Protein AF-A0A927T9J2-F1 (afdb_monomer_lite)

pLDDT: mean 88.16, std 16.34, range [37.53, 98.25]

Sequence (112 aa):
MQKRIEGLWDCAYCGTKEIKARFDTCPGCGKARGIDTEFYMPEDTEAATLTEAEKARTTNEPDWLCEYCDTYNRADVDICRKCGSRRKDSKDTYGTLHKLTGLFFGKKNKEQ

Secondary structure (DSSP, 8-state):
----BPPEE--TTT----EETT-SB-TTT-PBPPTTPPEE--S-TTTTBPPHHHHTT--SSPPEEPTTT--EE-TT-SB-TTT--BGGG---BHHHHTT-TTTSS-------

Radius of gyration: 15.08 Å; chains: 1; bounding box: 32×38×41 Å

Foldseek 3Di:
DDFDFWWWWADPPPGRGRHTPLDQADPVPRHGQALPIDTDGDPPRVVRGDDPVVVVSADPDFFFADPPPRGTHGPPDQADPPPRDGSVVGDDGSCVSVVVPDPPPPDPDPDD

Structure (mmCIF, N/CA/C/O backbone):
data_AF-A0A927T9J2-F1
#
_entry.id   AF-A0A927T9J2-F1
#
loop_
_atom_site.group_PDB
_atom_site.id
_atom_site.type_symbol
_atom_site.label_atom_id
_atom_site.label_alt_id
_atom_site.label_comp_id
_atom_site.label_asym_id
_atom_site.label_entity_id
_atom_site.label_seq_id
_atom_site.pdbx_PDB_ins_code
_atom_site.Cartn_x
_atom_site.Cartn_y
_atom_site.Cartn_z
_atom_site.occupancy
_atom_site.B_iso_or_equiv
_atom_site.auth_seq_id
_atom_site.auth_comp_id
_atom_site.auth_asym_id
_atom_site.auth_atom_id
_atom_site.pdbx_PDB_model_num
ATOM 1 N N . MET A 1 1 ? -7.253 22.178 11.178 1.00 64.69 1 MET A N 1
ATOM 2 C CA . MET A 1 1 ? -6.482 21.079 10.551 1.00 64.69 1 MET A CA 1
ATOM 3 C C . MET A 1 1 ? -7.457 19.987 10.153 1.00 64.69 1 MET A C 1
ATOM 5 O O . MET A 1 1 ? -8.331 19.674 10.949 1.00 64.69 1 MET A O 1
ATOM 9 N N . GLN A 1 2 ? -7.359 19.452 8.938 1.00 74.00 2 GLN A N 1
ATOM 10 C CA . GLN A 1 2 ? -8.240 18.370 8.490 1.00 74.00 2 GLN A CA 1
ATOM 11 C C . GLN A 1 2 ? -7.790 17.040 9.119 1.00 74.00 2 GLN A C 1
ATOM 13 O O . GLN A 1 2 ? -6.589 16.755 9.165 1.00 74.00 2 GLN A O 1
ATOM 18 N N . LYS A 1 3 ? -8.732 16.250 9.652 1.00 87.94 3 LYS A N 1
ATOM 19 C CA . LYS A 1 3 ? -8.450 14.902 10.171 1.00 87.94 3 LYS A CA 1
ATOM 20 C C . LYS A 1 3 ? -8.075 13.989 8.994 1.00 87.94 3 LYS A C 1
ATOM 22 O O . LYS A 1 3 ? -8.760 14.011 7.974 1.00 87.94 3 LYS A O 1
ATOM 27 N N . ARG A 1 4 ? -6.992 13.212 9.125 1.00 92.19 4 ARG A N 1
ATOM 28 C CA . ARG A 1 4 ? -6.620 12.154 8.168 1.00 92.19 4 ARG A CA 1
ATOM 29 C C . ARG A 1 4 ? -6.973 10.822 8.813 1.00 92.19 4 ARG A C 1
ATOM 31 O O . ARG A 1 4 ? -6.411 10.501 9.855 1.00 92.19 4 ARG A O 1
ATOM 38 N N . ILE A 1 5 ? -7.913 10.104 8.215 1.00 93.50 5 ILE A N 1
ATOM 39 C CA . ILE A 1 5 ? -8.376 8.799 8.691 1.00 93.50 5 ILE A CA 1
ATOM 40 C C . ILE A 1 5 ? -7.616 7.723 7.923 1.00 93.50 5 ILE A C 1
ATOM 42 O O . ILE A 1 5 ? -7.406 7.855 6.716 1.00 93.50 5 ILE A O 1
ATOM 46 N N . GLU A 1 6 ? -7.174 6.685 8.621 1.00 93.69 6 GLU A N 1
ATOM 47 C CA . GLU A 1 6 ? -6.501 5.553 7.997 1.00 93.69 6 GLU A CA 1
ATOM 48 C C . GLU A 1 6 ? -7.497 4.475 7.564 1.00 93.69 6 GLU A C 1
ATOM 50 O O . GLU A 1 6 ? -8.350 4.062 8.344 1.00 93.69 6 GLU A O 1
ATOM 55 N N . GLY A 1 7 ? -7.366 4.009 6.320 1.00 94.62 7 GLY A N 1
ATOM 56 C CA . GLY A 1 7 ? -8.105 2.849 5.827 1.00 94.62 7 GLY A CA 1
ATOM 57 C C . GLY A 1 7 ? -7.546 1.525 6.350 1.00 94.62 7 GLY A C 1
ATOM 58 O O . GLY A 1 7 ? -6.427 1.443 6.864 1.00 94.62 7 GLY A O 1
ATOM 59 N N . LEU A 1 8 ? -8.318 0.466 6.165 1.00 96.94 8 LEU A N 1
ATOM 60 C CA . LEU A 1 8 ? -7.988 -0.896 6.559 1.00 96.94 8 LEU A CA 1
ATOM 61 C C . LEU A 1 8 ? -7.930 -1.813 5.339 1.00 96.94 8 LEU A C 1
ATOM 63 O O . LEU A 1 8 ? -8.504 -1.498 4.300 1.00 96.94 8 LEU A O 1
ATOM 67 N N . TRP A 1 9 ? -7.240 -2.941 5.468 1.00 97.00 9 TRP A N 1
ATOM 68 C CA . TRP A 1 9 ? -7.240 -4.022 4.487 1.00 97.00 9 TRP A CA 1
ATOM 69 C C . TRP A 1 9 ? -7.161 -5.390 5.164 1.00 97.00 9 TRP A C 1
ATOM 71 O O . TRP A 1 9 ? -6.679 -5.516 6.292 1.00 97.00 9 TRP A O 1
ATOM 81 N N . ASP A 1 10 ? -7.580 -6.425 4.438 1.00 97.19 10 ASP A N 1
ATOM 82 C CA . ASP A 1 10 ? -7.563 -7.807 4.912 1.00 97.19 10 ASP A CA 1
ATOM 83 C C . ASP A 1 10 ? -6.525 -8.639 4.151 1.00 97.19 10 ASP A C 1
ATOM 85 O O . ASP A 1 10 ? -6.375 -8.559 2.928 1.00 97.19 10 ASP A O 1
ATOM 89 N N . CYS A 1 11 ? -5.790 -9.481 4.876 1.00 96.38 11 CYS A N 1
ATOM 90 C CA . CYS A 1 11 ? -4.801 -10.364 4.283 1.00 96.38 11 CYS A CA 1
ATOM 91 C C . CYS A 1 11 ? -5.470 -11.563 3.606 1.00 96.38 11 CYS A C 1
ATOM 93 O O . CYS A 1 11 ? -5.912 -12.496 4.274 1.00 96.38 11 CYS A O 1
ATOM 95 N N . ALA A 1 12 ? -5.424 -11.599 2.275 1.00 94.56 12 ALA A N 1
ATOM 96 C CA . ALA A 1 12 ? -5.931 -12.720 1.482 1.00 94.56 12 ALA A CA 1
ATOM 97 C C . ALA A 1 12 ? -5.207 -14.059 1.744 1.00 94.56 12 ALA A C 1
ATOM 99 O O . ALA A 1 12 ? -5.747 -15.117 1.438 1.00 94.56 12 ALA A O 1
ATOM 100 N N . TYR A 1 13 ? -3.991 -14.032 2.307 1.00 95.12 13 TYR A N 1
ATOM 101 C CA . TYR A 1 13 ? -3.189 -15.240 2.534 1.00 95.12 13 TYR A CA 1
ATOM 102 C C . TYR A 1 13 ? -3.529 -15.962 3.838 1.00 95.12 13 TYR A C 1
ATOM 104 O O . TYR A 1 13 ? -3.642 -17.183 3.846 1.00 95.12 13 TYR A O 1
ATOM 112 N N . CYS A 1 14 ? -3.635 -15.229 4.950 1.00 96.81 14 CYS A N 1
ATOM 113 C CA . CYS A 1 14 ? -3.852 -15.821 6.275 1.00 96.81 14 CYS A CA 1
ATOM 114 C C . CYS A 1 14 ? -5.159 -15.383 6.944 1.00 96.81 14 CYS A C 1
ATOM 116 O O . CYS A 1 14 ? -5.434 -15.805 8.062 1.00 96.81 14 CYS A O 1
ATOM 118 N N . GLY A 1 15 ? -5.949 -14.521 6.299 1.00 96.56 15 GLY A N 1
ATOM 119 C CA . GLY A 1 15 ? -7.233 -14.052 6.817 1.00 96.56 15 GLY A CA 1
ATOM 120 C C . GLY A 1 15 ? -7.141 -13.039 7.960 1.00 96.56 15 GLY A C 1
ATOM 121 O O . GLY A 1 15 ? -8.169 -12.720 8.549 1.00 96.56 15 GLY A O 1
ATOM 122 N N . THR A 1 16 ? -5.950 -12.525 8.299 1.00 98.12 16 THR A N 1
ATOM 123 C CA . THR A 1 16 ? -5.828 -11.420 9.266 1.00 98.12 16 THR A CA 1
ATOM 124 C C . THR A 1 16 ? -6.565 -10.201 8.726 1.00 98.12 16 THR A C 1
ATOM 126 O O . THR A 1 16 ? -6.249 -9.740 7.630 1.00 98.12 16 THR A O 1
ATOM 129 N N . LYS A 1 17 ? -7.525 -9.695 9.498 1.00 97.19 17 LYS A N 1
ATOM 130 C CA . LYS A 1 17 ? -8.385 -8.574 9.118 1.00 97.19 17 LYS A CA 1
ATOM 131 C C . LYS A 1 17 ? -7.937 -7.262 9.743 1.00 97.19 17 LYS A C 1
ATOM 133 O O . LYS A 1 17 ? -7.101 -7.267 10.648 1.00 97.19 17 LYS A O 1
ATOM 138 N N . GLU A 1 18 ? -8.520 -6.171 9.261 1.00 96.75 18 GLU A N 1
ATOM 139 C CA . GLU A 1 18 ? -8.400 -4.827 9.840 1.00 96.75 18 GLU A CA 1
ATOM 140 C C . GLU A 1 18 ? -6.942 -4.360 9.968 1.00 96.75 18 GLU A C 1
ATOM 142 O O . GLU A 1 18 ? -6.531 -3.690 10.921 1.00 96.75 18 GLU A O 1
ATOM 147 N N . ILE A 1 19 ? -6.116 -4.725 8.986 1.00 97.56 19 ILE A N 1
ATOM 148 C CA . ILE A 1 19 ? -4.720 -4.311 8.944 1.00 97.56 19 ILE A CA 1
ATOM 149 C C . ILE A 1 19 ? -4.681 -2.851 8.506 1.00 97.56 19 ILE A C 1
ATOM 151 O O . ILE A 1 19 ? -5.236 -2.467 7.480 1.00 97.56 19 ILE A O 1
ATOM 155 N N . LYS A 1 20 ? -3.983 -2.024 9.279 1.00 96.38 20 LYS A N 1
ATOM 156 C CA . LYS A 1 20 ? -3.818 -0.596 8.991 1.00 96.38 20 LYS A CA 1
ATOM 157 C C . LYS A 1 20 ? -3.119 -0.372 7.644 1.00 96.38 20 LYS A C 1
ATOM 159 O O . LYS A 1 20 ? -2.073 -0.975 7.388 1.00 96.38 20 LYS A O 1
ATOM 164 N N . ALA A 1 21 ? -3.661 0.510 6.802 1.00 94.81 21 ALA A N 1
ATOM 165 C CA . ALA A 1 21 ? -3.191 0.729 5.430 1.00 94.81 21 ALA A CA 1
ATOM 166 C C . ALA A 1 21 ? -1.711 1.133 5.307 1.00 94.81 21 ALA A C 1
ATOM 168 O O . ALA A 1 21 ? -1.072 0.806 4.302 1.00 94.81 21 ALA A O 1
ATOM 169 N N . ARG A 1 22 ? -1.130 1.790 6.322 1.00 93.69 22 ARG A N 1
ATOM 170 C CA . ARG A 1 22 ? 0.307 2.120 6.363 1.00 93.69 22 ARG A CA 1
ATOM 171 C C . ARG A 1 22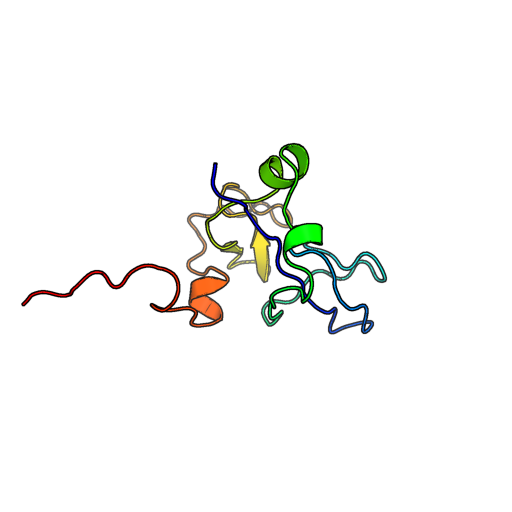 ? 1.222 0.895 6.384 1.00 93.69 22 ARG A C 1
ATOM 173 O O . ARG A 1 22 ? 2.412 1.032 6.106 1.00 93.69 22 ARG A O 1
ATOM 180 N N . PHE A 1 23 ? 0.705 -0.279 6.745 1.00 93.81 23 PHE A N 1
ATOM 181 C CA . PHE A 1 23 ? 1.451 -1.528 6.693 1.00 93.81 23 PHE A CA 1
ATOM 182 C C . PHE A 1 23 ? 1.309 -2.159 5.306 1.00 93.81 23 PHE A C 1
ATOM 184 O O . PHE A 1 23 ? 0.218 -2.500 4.856 1.00 93.81 23 PHE A O 1
ATOM 191 N N . ASP A 1 24 ? 2.442 -2.315 4.624 1.00 91.25 24 ASP A N 1
ATOM 192 C CA . ASP A 1 24 ? 2.558 -2.977 3.320 1.00 91.25 24 ASP A CA 1
ATOM 193 C C . ASP A 1 24 ? 2.660 -4.504 3.433 1.00 91.25 24 ASP A C 1
ATOM 195 O O . ASP A 1 24 ? 2.643 -5.210 2.427 1.00 91.25 24 ASP A O 1
ATOM 199 N N . THR A 1 25 ? 2.776 -5.009 4.657 1.00 94.25 25 THR A N 1
ATOM 200 C CA . THR A 1 25 ? 2.951 -6.412 5.005 1.00 94.25 25 THR A CA 1
ATOM 201 C C . THR A 1 25 ? 1.978 -6.785 6.112 1.00 94.25 25 THR A C 1
ATOM 203 O O . THR A 1 25 ? 1.680 -5.996 7.009 1.00 94.25 25 THR A O 1
ATOM 206 N N . CYS A 1 26 ? 1.450 -8.002 6.039 1.00 96.75 26 CYS A N 1
ATOM 207 C CA . CYS A 1 26 ? 0.569 -8.535 7.058 1.00 96.75 26 CYS A CA 1
ATOM 208 C C . CYS A 1 26 ? 1.366 -8.770 8.352 1.00 96.75 26 CYS A C 1
ATOM 210 O O . CYS A 1 26 ? 2.313 -9.559 8.327 1.00 96.75 26 CYS A O 1
ATOM 212 N N . PRO A 1 27 ? 0.974 -8.179 9.495 1.00 97.31 27 PRO A N 1
ATOM 213 C CA . PRO A 1 27 ? 1.660 -8.413 10.766 1.00 97.31 27 PRO A CA 1
ATOM 214 C C . PRO A 1 27 ? 1.491 -9.851 11.282 1.00 97.31 27 PRO A C 1
ATOM 216 O O . PRO A 1 27 ? 2.279 -10.292 12.110 1.00 97.31 27 PRO A O 1
ATOM 219 N N . GLY A 1 28 ? 0.486 -10.589 10.794 1.00 97.31 28 GLY A N 1
ATOM 220 C CA . GLY A 1 28 ? 0.2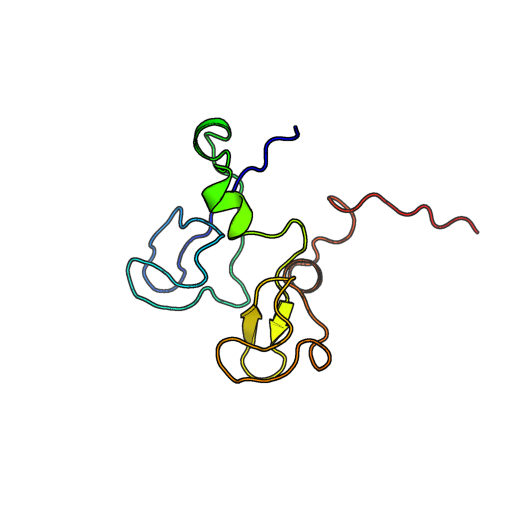37 -11.980 11.176 1.00 97.31 28 GLY A CA 1
ATOM 221 C C . GLY A 1 28 ? 1.127 -12.995 10.454 1.00 97.31 28 GLY A C 1
ATOM 222 O O . GLY A 1 28 ? 1.638 -13.912 11.086 1.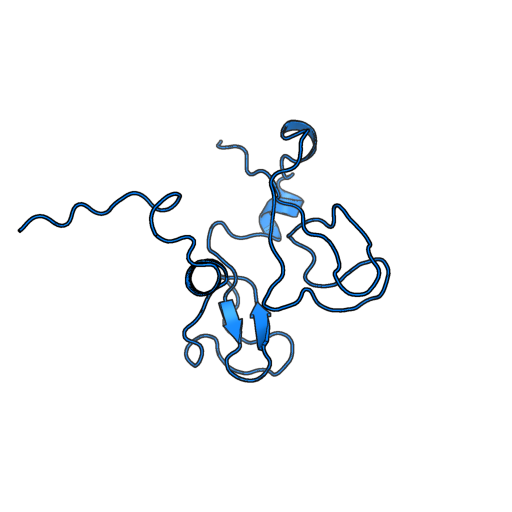00 97.31 28 GLY A O 1
ATOM 223 N N . CYS A 1 29 ? 1.326 -12.849 9.137 1.00 97.06 29 CYS A N 1
ATOM 224 C CA . CYS A 1 29 ? 2.047 -13.848 8.328 1.00 97.06 29 CYS A CA 1
ATOM 225 C C . CYS A 1 29 ? 3.240 -13.307 7.524 1.00 97.06 29 CYS A C 1
ATOM 227 O O . CYS A 1 29 ? 3.900 -14.066 6.816 1.00 97.06 29 CYS A O 1
ATOM 229 N N . GLY A 1 30 ? 3.502 -12.000 7.570 1.00 95.31 30 GLY A N 1
ATOM 230 C CA . GLY A 1 30 ? 4.608 -11.354 6.859 1.00 95.31 30 GLY A CA 1
ATOM 231 C C . GLY A 1 30 ? 4.438 -11.242 5.340 1.00 95.31 30 GLY A C 1
ATOM 232 O O . GLY A 1 30 ? 5.303 -10.677 4.673 1.00 95.31 30 GLY A O 1
ATOM 233 N N . LYS A 1 31 ? 3.344 -11.753 4.755 1.00 93.81 31 LYS A N 1
ATOM 234 C CA . LYS A 1 31 ? 3.079 -11.582 3.319 1.00 93.81 31 LYS A CA 1
ATOM 235 C C . LYS A 1 31 ? 2.772 -10.125 3.003 1.00 93.81 31 LYS A C 1
ATOM 237 O O . LYS A 1 31 ? 2.033 -9.470 3.735 1.00 93.81 31 LYS A O 1
ATOM 242 N N . ALA A 1 32 ? 3.334 -9.638 1.900 1.00 91.56 32 ALA A N 1
ATOM 243 C CA . ALA A 1 32 ? 3.002 -8.324 1.372 1.00 91.56 32 ALA A CA 1
ATOM 244 C C . ALA A 1 32 ? 1.508 -8.248 1.041 1.00 91.56 32 ALA A C 1
ATOM 246 O O . ALA A 1 32 ? 0.893 -9.253 0.666 1.00 91.56 32 ALA A O 1
ATOM 247 N N . ARG A 1 33 ? 0.942 -7.048 1.147 1.00 89.94 33 ARG A N 1
ATOM 248 C CA . ARG A 1 33 ? -0.360 -6.767 0.552 1.00 89.94 33 ARG A CA 1
ATOM 249 C C . ARG A 1 33 ? -0.271 -6.996 -0.961 1.00 89.94 33 ARG A C 1
ATOM 251 O O . ARG A 1 33 ? 0.735 -6.646 -1.582 1.00 89.94 33 ARG A O 1
ATOM 258 N N . GLY A 1 34 ? -1.270 -7.663 -1.525 1.00 86.81 34 GLY A N 1
ATOM 259 C CA . GLY A 1 34 ? -1.297 -8.031 -2.939 1.00 86.81 34 GLY A CA 1
ATOM 260 C C . GLY A 1 34 ? -1.671 -6.849 -3.829 1.00 86.81 34 GLY A C 1
ATOM 261 O O . GLY A 1 34 ? -2.173 -5.835 -3.343 1.00 86.81 34 GLY A O 1
ATOM 262 N N . ILE A 1 35 ? -1.457 -6.989 -5.141 1.00 89.69 35 ILE A N 1
ATOM 263 C CA . ILE A 1 35 ? -1.900 -5.993 -6.130 1.00 89.69 35 ILE A CA 1
ATOM 264 C C . ILE A 1 35 ? -3.418 -5.761 -6.051 1.00 89.69 35 ILE A C 1
ATOM 266 O O . ILE A 1 35 ? -3.855 -4.612 -6.132 1.00 89.69 35 ILE A O 1
ATOM 270 N N . ASP A 1 36 ? -4.172 -6.828 -5.772 1.00 88.62 36 ASP A N 1
ATOM 271 C CA . ASP A 1 36 ? -5.635 -6.858 -5.666 1.00 88.62 36 ASP A CA 1
ATOM 272 C C . ASP A 1 36 ? -6.168 -6.525 -4.260 1.00 88.62 36 ASP A C 1
ATOM 274 O O . ASP A 1 36 ? -7.347 -6.716 -3.983 1.00 88.62 36 ASP A O 1
ATOM 278 N N . THR A 1 37 ? -5.318 -6.078 -3.328 1.00 92.19 37 THR A N 1
ATOM 279 C CA . THR A 1 37 ? -5.774 -5.723 -1.976 1.00 92.19 37 THR A CA 1
ATOM 280 C C . THR A 1 37 ? -6.740 -4.543 -2.025 1.00 92.19 37 THR A C 1
ATOM 282 O O . THR A 1 37 ? -6.330 -3.454 -2.394 1.00 92.19 37 THR A O 1
ATOM 285 N N . GLU A 1 38 ? -7.979 -4.730 -1.576 1.00 92.69 38 GLU A N 1
ATOM 286 C CA . GLU A 1 38 ? -8.960 -3.651 -1.445 1.00 92.69 38 GLU A CA 1
ATOM 287 C C . GLU A 1 38 ? -8.870 -2.980 -0.066 1.00 92.69 38 GLU A C 1
ATOM 289 O O . GLU A 1 38 ? -8.857 -3.653 0.969 1.00 92.69 38 GLU A O 1
ATOM 294 N N . PHE A 1 39 ? -8.821 -1.645 -0.049 1.00 94.44 39 PHE A N 1
ATOM 295 C CA . PHE A 1 39 ? -8.929 -0.865 1.186 1.00 94.44 39 PHE A CA 1
ATOM 296 C C . PHE A 1 39 ? -10.374 -0.465 1.480 1.00 94.44 39 PHE A C 1
ATOM 298 O O . PHE A 1 39 ? -11.114 -0.069 0.578 1.00 94.44 39 PHE A O 1
ATOM 305 N N . TYR A 1 40 ? -10.737 -0.467 2.758 1.00 94.94 40 TYR A N 1
ATOM 306 C CA . TYR A 1 40 ? -12.039 -0.022 3.248 1.00 94.94 40 TYR A CA 1
ATOM 307 C C . TYR A 1 40 ? -11.899 0.954 4.421 1.00 94.94 40 TYR A C 1
ATOM 309 O O . TYR A 1 40 ? -10.850 1.050 5.062 1.00 94.94 40 TYR A O 1
ATOM 317 N N . MET A 1 41 ? -12.955 1.726 4.676 1.00 94.88 41 MET A N 1
ATOM 318 C CA . MET A 1 41 ? -12.993 2.656 5.805 1.00 94.88 41 MET A CA 1
ATOM 319 C C . MET A 1 41 ? -13.321 1.904 7.102 1.00 94.88 41 MET A C 1
ATOM 321 O O . MET A 1 41 ? -14.214 1.057 7.086 1.00 94.88 41 MET A O 1
ATOM 325 N N . PRO A 1 42 ? -12.642 2.216 8.217 1.00 95.56 42 PRO A N 1
ATOM 326 C CA . PRO A 1 42 ? -12.991 1.672 9.524 1.00 95.56 42 PRO A CA 1
ATOM 327 C C . PRO A 1 42 ? -14.358 2.186 9.983 1.00 95.56 42 PRO A C 1
ATOM 329 O O . PRO A 1 42 ? -14.741 3.313 9.659 1.00 95.56 42 PRO A O 1
ATOM 332 N N . GLU A 1 43 ? -15.063 1.383 10.782 1.00 94.25 43 GLU A N 1
ATOM 333 C CA . GLU A 1 43 ? -16.350 1.774 11.373 1.00 94.25 43 GLU A CA 1
ATOM 334 C C . GLU A 1 43 ? -16.188 2.945 12.356 1.00 94.25 43 GLU A C 1
ATOM 336 O O . GLU A 1 43 ? -16.941 3.918 12.301 1.00 94.25 43 GLU A O 1
ATOM 341 N N . ASP A 1 44 ? -15.160 2.895 13.211 1.00 94.19 44 ASP A N 1
ATOM 342 C CA . ASP A 1 44 ? -14.807 3.986 14.122 1.00 94.19 44 ASP A CA 1
ATOM 343 C C . ASP A 1 44 ? -13.748 4.909 13.499 1.00 94.19 44 ASP A C 1
ATOM 345 O O . ASP A 1 44 ? -12.533 4.724 13.631 1.00 94.19 44 ASP A O 1
ATOM 349 N N . THR A 1 45 ? -14.221 5.949 12.814 1.00 93.25 45 THR A N 1
ATOM 350 C CA . THR A 1 45 ? -13.347 6.944 12.178 1.00 93.25 45 THR A CA 1
ATOM 351 C C . THR A 1 45 ? -12.606 7.847 13.168 1.00 93.25 45 THR A C 1
ATOM 353 O O . THR A 1 45 ? -11.571 8.419 12.816 1.00 93.25 45 THR A O 1
ATOM 356 N N . GLU A 1 46 ? -13.108 7.998 14.398 1.00 92.62 46 GLU A N 1
ATOM 357 C CA . GLU A 1 46 ? -12.433 8.806 15.418 1.00 92.62 46 GLU A CA 1
ATOM 358 C C . GLU A 1 46 ? -11.217 8.048 15.955 1.00 92.62 46 GLU A C 1
ATOM 360 O O . GLU A 1 46 ? -10.111 8.591 15.948 1.00 92.62 46 GLU A O 1
ATOM 365 N N . ALA A 1 47 ? -11.377 6.765 16.293 1.00 91.38 47 ALA A N 1
ATOM 366 C CA . ALA A 1 47 ? -10.262 5.901 16.685 1.00 91.38 47 ALA A CA 1
ATOM 367 C C . ALA A 1 47 ? -9.243 5.685 15.551 1.00 91.38 47 ALA A C 1
ATOM 369 O O . ALA A 1 47 ? -8.051 5.501 15.809 1.00 91.38 47 ALA A O 1
ATOM 370 N N . ALA A 1 48 ? -9.690 5.736 14.294 1.00 93.81 48 ALA A N 1
ATOM 371 C CA . ALA A 1 48 ? -8.827 5.621 13.121 1.00 93.81 48 ALA A CA 1
ATOM 372 C C . ALA A 1 48 ? -8.216 6.948 12.639 1.00 93.81 48 ALA A C 1
ATOM 374 O O . ALA A 1 48 ? -7.523 6.981 11.614 1.00 93.81 48 ALA A O 1
ATOM 375 N N . THR A 1 49 ? -8.454 8.055 13.346 1.00 95.56 49 THR A N 1
ATOM 376 C CA . THR A 1 49 ? -7.796 9.324 13.036 1.00 95.56 49 THR A CA 1
ATOM 377 C C . THR A 1 49 ? -6.307 9.226 13.360 1.00 95.56 49 THR A C 1
ATOM 379 O O . THR A 1 49 ? -5.909 8.949 14.489 1.00 95.56 49 THR A O 1
ATOM 382 N N . LEU A 1 50 ? -5.467 9.493 12.361 1.00 95.06 50 LEU A N 1
ATOM 383 C CA . LEU A 1 50 ? -4.019 9.408 12.501 1.00 95.06 50 LEU A CA 1
ATOM 384 C C . LEU A 1 50 ? -3.468 10.486 13.436 1.00 95.06 50 LEU A C 1
ATOM 386 O O . LEU A 1 50 ? -3.777 11.676 13.298 1.00 95.06 50 LEU A O 1
ATOM 390 N N . THR A 1 51 ? -2.553 10.076 14.312 1.00 95.12 51 THR A N 1
ATOM 391 C CA . THR A 1 51 ? -1.670 10.991 15.047 1.00 95.12 51 THR A CA 1
ATOM 392 C C . THR A 1 51 ? -0.680 11.678 14.102 1.00 95.12 51 THR A C 1
ATOM 394 O O . THR A 1 51 ? -0.426 11.204 12.995 1.00 95.12 51 THR A O 1
ATOM 397 N N . GLU A 1 52 ? -0.045 12.772 14.533 1.00 93.25 52 GLU A N 1
ATOM 398 C CA . GLU A 1 52 ? 0.980 13.452 13.719 1.00 93.25 52 GLU A CA 1
ATOM 399 C C . GLU A 1 52 ? 2.156 12.524 13.356 1.00 93.25 52 GLU A C 1
ATOM 401 O O . GLU A 1 52 ? 2.640 12.534 12.223 1.00 93.25 52 GLU A O 1
ATOM 406 N N . ALA A 1 53 ? 2.563 11.649 14.281 1.00 93.94 53 ALA A N 1
ATOM 407 C CA . ALA A 1 53 ? 3.621 10.669 14.041 1.00 93.94 53 ALA A CA 1
ATOM 408 C C . ALA A 1 53 ? 3.229 9.616 12.989 1.00 93.94 53 ALA A C 1
ATOM 410 O O . ALA A 1 53 ? 4.069 9.181 12.200 1.00 93.94 53 ALA A O 1
ATOM 411 N N . GLU A 1 54 ? 1.961 9.201 12.952 1.00 94.75 54 GLU A N 1
ATOM 412 C CA . GLU A 1 54 ? 1.470 8.266 11.937 1.00 94.75 54 GLU A CA 1
ATOM 413 C C . GLU A 1 54 ? 1.221 8.964 10.597 1.00 94.75 54 GLU A C 1
ATOM 415 O O . GLU A 1 54 ? 1.530 8.391 9.553 1.00 94.75 54 GLU A O 1
ATOM 420 N N . LYS A 1 55 ? 0.764 10.225 10.600 1.00 93.50 55 LYS A N 1
ATOM 421 C CA . LYS A 1 55 ? 0.647 11.039 9.380 1.00 93.50 55 LYS A CA 1
ATOM 422 C C . LYS A 1 55 ? 1.979 11.133 8.647 1.00 93.50 55 LYS A C 1
ATOM 424 O O . LYS A 1 55 ? 1.988 10.948 7.436 1.00 93.50 55 LYS A O 1
ATOM 429 N N . ALA A 1 56 ? 3.095 11.299 9.362 1.00 91.88 56 ALA A N 1
ATOM 43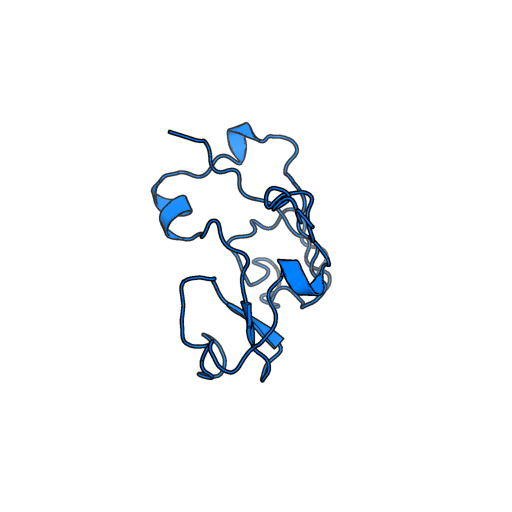0 C CA . ALA A 1 56 ? 4.442 11.305 8.779 1.00 91.88 56 ALA A CA 1
ATOM 431 C C . ALA A 1 56 ? 4.825 9.990 8.059 1.00 91.88 56 ALA A C 1
ATOM 433 O O . ALA A 1 56 ? 5.784 9.945 7.286 1.00 91.88 56 ALA A O 1
ATOM 434 N N . ARG A 1 57 ? 4.081 8.902 8.294 1.00 90.38 57 ARG A N 1
ATOM 435 C CA . ARG A 1 57 ? 4.272 7.597 7.646 1.00 90.38 57 ARG A CA 1
ATOM 436 C C . ARG A 1 57 ? 3.310 7.350 6.477 1.00 90.38 57 ARG A C 1
ATOM 438 O O . ARG A 1 57 ? 3.329 6.254 5.925 1.00 90.38 57 ARG A O 1
ATOM 445 N N . THR A 1 58 ? 2.499 8.341 6.099 1.00 92.00 58 THR A N 1
ATOM 446 C CA . THR A 1 58 ? 1.444 8.235 5.075 1.00 92.00 58 THR A CA 1
ATOM 447 C C . THR A 1 58 ? 1.448 9.438 4.126 1.00 92.00 58 THR A C 1
ATOM 449 O O . THR A 1 58 ? 1.895 10.528 4.487 1.00 92.00 58 THR A O 1
ATOM 452 N N . THR A 1 59 ? 0.887 9.268 2.932 1.00 92.25 59 THR A N 1
ATOM 453 C CA . THR A 1 59 ? 0.694 10.321 1.919 1.00 92.25 59 THR A CA 1
ATOM 454 C C . THR A 1 59 ? -0.799 10.557 1.671 1.00 92.25 59 THR A C 1
ATOM 456 O O . THR A 1 59 ? -1.626 9.740 2.075 1.00 92.25 59 THR A O 1
ATOM 459 N N . ASN A 1 60 ? -1.174 11.684 1.054 1.00 88.19 60 ASN A N 1
ATOM 460 C CA . AS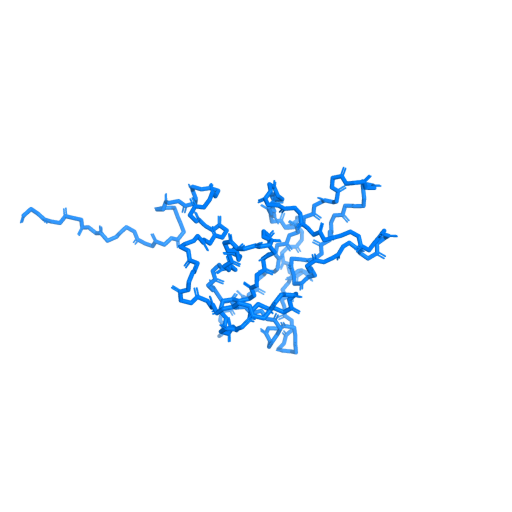N A 1 60 ? -2.551 11.880 0.561 1.00 88.19 60 ASN A CA 1
ATOM 461 C C . ASN A 1 60 ? -2.741 11.268 -0.841 1.00 88.19 60 ASN A C 1
ATOM 463 O O . ASN A 1 60 ? -3.855 11.142 -1.343 1.00 88.19 60 ASN A O 1
ATOM 467 N N . GLU A 1 61 ? -1.635 10.928 -1.482 1.00 91.12 61 GLU A N 1
ATOM 468 C CA . GLU A 1 61 ? -1.516 10.452 -2.840 1.00 91.12 61 GLU A CA 1
ATOM 469 C C . GLU A 1 61 ? -1.452 8.919 -2.827 1.00 91.12 61 GLU A C 1
ATOM 471 O O . GLU A 1 61 ? -0.823 8.354 -1.924 1.00 91.12 61 GLU A O 1
ATOM 476 N N . PRO A 1 62 ? -2.071 8.230 -3.805 1.00 92.19 62 PRO A N 1
ATOM 477 C CA . PRO A 1 62 ? -2.056 6.775 -3.860 1.00 92.19 62 PRO A CA 1
ATOM 478 C C . PRO A 1 62 ? -0.647 6.210 -4.049 1.00 92.19 62 PRO A C 1
ATOM 480 O O . PRO A 1 62 ? 0.144 6.726 -4.841 1.00 92.19 62 PRO A O 1
ATOM 483 N N . ASP A 1 63 ? -0.380 5.085 -3.392 1.00 94.62 63 ASP A N 1
ATOM 484 C CA . ASP A 1 63 ? 0.850 4.321 -3.579 1.00 94.62 63 ASP A CA 1
ATOM 485 C C . ASP A 1 63 ? 1.018 3.887 -5.042 1.00 94.62 63 ASP A C 1
ATOM 487 O O . ASP A 1 63 ? 0.058 3.503 -5.718 1.00 94.62 63 ASP A O 1
ATOM 491 N N . TRP A 1 64 ? 2.253 3.926 -5.534 1.00 96.31 64 TRP A N 1
ATOM 492 C CA . TRP A 1 64 ? 2.594 3.488 -6.881 1.00 96.31 64 TRP A CA 1
ATOM 493 C C . TRP A 1 64 ? 2.951 2.008 -6.920 1.00 96.31 64 TRP A C 1
ATOM 495 O O . TRP A 1 64 ? 3.583 1.486 -5.999 1.00 96.31 64 TRP A O 1
ATOM 505 N N . LEU A 1 65 ? 2.561 1.327 -7.995 1.00 96.19 65 LEU A N 1
ATOM 506 C CA . LEU A 1 65 ? 2.919 -0.068 -8.216 1.00 96.19 65 LEU A CA 1
ATOM 507 C C . LEU A 1 65 ? 4.229 -0.131 -8.997 1.00 96.19 65 LEU A C 1
ATOM 509 O O . LEU A 1 65 ? 4.344 0.477 -10.055 1.00 96.19 65 LEU A O 1
ATOM 513 N N . CYS A 1 66 ? 5.218 -0.866 -8.492 1.00 96.56 66 CYS A N 1
ATOM 514 C CA . CYS A 1 66 ? 6.446 -1.097 -9.242 1.00 96.56 66 CYS A CA 1
ATOM 515 C C . CYS A 1 66 ? 6.208 -2.043 -10.425 1.00 96.56 66 CYS A C 1
ATOM 517 O O . CYS A 1 66 ? 5.935 -3.218 -10.205 1.00 96.56 66 CYS A O 1
ATOM 519 N N . GLU A 1 67 ? 6.436 -1.559 -11.650 1.00 96.19 67 GLU A N 1
ATOM 520 C CA . GLU A 1 67 ? 6.256 -2.303 -12.918 1.00 96.19 67 GLU A CA 1
ATOM 521 C C . GLU A 1 67 ? 7.188 -3.528 -13.062 1.00 96.19 67 GLU A C 1
ATOM 523 O O . GLU A 1 67 ? 7.009 -4.345 -13.956 1.00 96.19 67 GLU A O 1
ATOM 528 N N . TYR A 1 68 ? 8.177 -3.685 -12.174 1.00 96.44 68 TYR A N 1
ATOM 529 C CA . TYR A 1 68 ? 9.152 -4.783 -12.225 1.00 96.44 68 TYR A CA 1
ATOM 530 C C . TYR A 1 68 ? 8.931 -5.885 -11.186 1.00 96.44 68 TYR A C 1
ATOM 532 O O . TYR A 1 68 ? 9.456 -6.983 -11.349 1.00 96.44 68 TYR A O 1
ATOM 540 N N . CYS A 1 69 ? 8.265 -5.590 -10.066 1.00 95.25 69 CYS A N 1
ATOM 541 C CA . CYS A 1 69 ? 8.155 -6.547 -8.955 1.00 95.25 69 CYS A CA 1
ATOM 542 C C . CYS A 1 69 ? 6.818 -6.499 -8.207 1.00 95.25 69 CYS A C 1
ATOM 544 O O . CYS A 1 69 ? 6.723 -7.035 -7.094 1.00 95.25 69 CYS A O 1
ATOM 546 N N . ASP A 1 70 ? 5.836 -5.799 -8.778 1.00 93.19 70 ASP A N 1
ATOM 547 C CA . ASP A 1 70 ? 4.447 -5.699 -8.322 1.00 93.19 70 ASP A CA 1
ATOM 548 C C . ASP A 1 70 ? 4.294 -5.314 -6.848 1.00 93.19 70 ASP A C 1
ATOM 550 O O . ASP A 1 70 ? 3.342 -5.675 -6.161 1.00 93.19 70 ASP A O 1
ATOM 554 N N . THR A 1 71 ? 5.269 -4.569 -6.329 1.00 93.31 71 THR A N 1
ATOM 555 C CA . THR A 1 71 ? 5.253 -4.090 -4.949 1.00 93.31 71 THR A CA 1
ATOM 556 C C . THR A 1 71 ? 4.741 -2.666 -4.919 1.00 93.31 71 THR A C 1
ATOM 558 O O . THR A 1 71 ? 5.263 -1.806 -5.634 1.00 93.31 71 THR A O 1
ATOM 561 N N . TYR A 1 72 ? 3.758 -2.405 -4.060 1.00 94.75 72 TYR A N 1
ATOM 562 C CA . TYR A 1 72 ? 3.309 -1.048 -3.790 1.00 94.75 72 TYR A CA 1
ATOM 563 C C . TYR A 1 72 ? 4.348 -0.256 -2.990 1.00 94.75 72 TYR A C 1
ATOM 565 O O . TYR A 1 72 ? 4.909 -0.708 -1.988 1.00 94.75 72 TYR A O 1
ATOM 573 N N . ASN A 1 73 ? 4.578 0.977 -3.409 1.00 95.19 73 ASN A N 1
ATOM 574 C CA . ASN A 1 73 ? 5.503 1.913 -2.793 1.00 95.19 73 ASN A CA 1
ATOM 575 C C . ASN A 1 73 ? 4.768 3.211 -2.481 1.00 95.19 73 ASN A C 1
ATOM 577 O O . ASN A 1 73 ? 3.888 3.621 -3.234 1.00 95.19 73 ASN A O 1
ATOM 581 N N . ARG A 1 74 ? 5.141 3.851 -1.372 1.00 94.94 74 ARG A N 1
ATOM 582 C CA . ARG A 1 74 ? 4.563 5.139 -0.986 1.00 94.94 74 ARG A CA 1
ATOM 583 C C . ARG A 1 74 ? 4.708 6.169 -2.098 1.00 94.94 74 ARG A C 1
ATOM 585 O O . ARG A 1 74 ? 5.711 6.179 -2.809 1.00 94.94 74 ARG A O 1
ATOM 592 N N . ALA A 1 75 ? 3.732 7.062 -2.214 1.00 95.62 75 ALA A N 1
ATOM 593 C CA . ALA A 1 75 ? 3.730 8.074 -3.266 1.00 95.62 75 ALA A CA 1
ATOM 594 C C . ALA A 1 75 ? 4.952 9.013 -3.232 1.00 95.62 75 ALA A C 1
ATOM 596 O O . ALA A 1 75 ? 5.331 9.550 -4.267 1.00 95.62 75 ALA A O 1
ATOM 597 N N . ASP A 1 76 ? 5.577 9.184 -2.067 1.00 95.88 76 ASP A N 1
ATOM 598 C CA . ASP A 1 76 ? 6.701 10.093 -1.838 1.00 95.88 76 ASP A CA 1
ATOM 599 C C . ASP A 1 76 ? 8.082 9.415 -1.845 1.00 95.88 76 ASP A C 1
ATOM 601 O O . ASP A 1 76 ? 9.073 10.041 -1.469 1.00 95.88 76 ASP A O 1
ATOM 605 N N . VAL A 1 77 ? 8.175 8.149 -2.277 1.00 96.12 77 VAL A N 1
ATOM 606 C CA . VAL A 1 77 ? 9.466 7.477 -2.500 1.00 96.12 77 VAL A CA 1
ATOM 607 C C . VAL A 1 77 ? 9.722 7.241 -3.987 1.00 96.12 77 VAL A C 1
ATOM 609 O O . VAL A 1 77 ? 8.888 6.678 -4.694 1.00 96.12 77 VAL A O 1
ATOM 612 N N . ASP A 1 78 ? 10.915 7.618 -4.448 1.00 97.62 78 ASP A N 1
ATOM 613 C CA . ASP A 1 78 ? 11.309 7.519 -5.863 1.00 97.62 78 ASP A CA 1
ATOM 614 C C . ASP A 1 78 ? 11.930 6.174 -6.250 1.00 97.62 78 ASP A C 1
ATOM 616 O O . ASP A 1 78 ? 12.093 5.879 -7.435 1.00 97.62 78 ASP A O 1
ATOM 620 N N . ILE A 1 79 ? 12.296 5.355 -5.266 1.00 98.25 79 ILE A N 1
ATOM 621 C CA . ILE A 1 79 ? 12.970 4.071 -5.461 1.00 98.25 79 ILE A CA 1
ATOM 622 C C . ILE A 1 79 ? 12.116 2.972 -4.845 1.00 98.25 79 ILE A C 1
ATOM 624 O O . ILE A 1 79 ? 11.646 3.093 -3.713 1.00 98.25 79 ILE A O 1
ATOM 628 N N . CYS A 1 80 ? 11.925 1.882 -5.585 1.00 97.25 80 CYS A N 1
ATOM 629 C CA . CYS A 1 80 ? 11.218 0.718 -5.085 1.00 97.25 80 CYS A CA 1
ATOM 630 C C . CYS A 1 80 ? 11.971 0.142 -3.887 1.00 97.25 80 CYS A C 1
ATOM 632 O O . CYS A 1 80 ? 13.118 -0.292 -4.020 1.00 97.25 80 CYS A O 1
ATOM 634 N N . ARG A 1 81 ? 11.295 0.051 -2.738 1.00 94.25 81 ARG A N 1
ATOM 635 C CA . ARG A 1 81 ? 11.889 -0.460 -1.493 1.00 94.25 81 ARG A CA 1
ATOM 636 C C . ARG A 1 81 ? 12.317 -1.931 -1.572 1.00 94.25 81 ARG A C 1
ATOM 638 O O . ARG A 1 81 ? 13.079 -2.386 -0.729 1.00 94.25 81 ARG A O 1
ATOM 645 N N . LYS A 1 82 ? 11.801 -2.675 -2.559 1.00 94.50 82 LYS A N 1
ATOM 646 C CA . LYS A 1 82 ? 12.046 -4.113 -2.731 1.00 94.50 82 LYS A CA 1
ATOM 647 C C . LYS A 1 82 ? 13.103 -4.429 -3.787 1.00 94.50 82 LYS A C 1
ATOM 649 O O . LYS A 1 82 ? 13.958 -5.265 -3.528 1.00 94.50 82 LYS A O 1
ATOM 654 N N . CYS A 1 83 ? 13.042 -3.805 -4.966 1.00 97.12 83 CYS A N 1
ATOM 655 C CA . CYS A 1 83 ? 13.931 -4.151 -6.086 1.00 97.12 83 CYS A CA 1
ATOM 656 C C . CYS A 1 83 ? 14.867 -3.023 -6.544 1.00 97.12 83 CYS A C 1
ATOM 658 O O . CYS A 1 83 ? 15.732 -3.267 -7.378 1.00 97.12 83 CYS A O 1
ATOM 660 N N . GLY A 1 84 ? 14.709 -1.794 -6.043 1.00 97.69 84 GLY A N 1
ATOM 661 C CA . GLY A 1 84 ? 15.551 -0.659 -6.431 1.00 97.69 84 GLY A CA 1
ATOM 662 C C . GLY A 1 84 ? 15.188 0.027 -7.756 1.00 97.69 84 GLY A C 1
ATOM 663 O O . GLY A 1 84 ? 15.813 1.032 -8.096 1.00 97.69 84 GLY A O 1
ATOM 664 N N . SER A 1 85 ? 14.179 -0.446 -8.497 1.00 98.12 85 SER A N 1
ATOM 665 C CA . SER A 1 85 ? 13.693 0.241 -9.706 1.00 98.12 85 SER A CA 1
ATOM 666 C C . SER A 1 85 ? 13.130 1.630 -9.390 1.00 98.12 85 SER A C 1
ATOM 668 O O . SER A 1 85 ? 12.612 1.864 -8.296 1.00 98.12 85 SER A O 1
ATOM 670 N N . ARG A 1 86 ? 13.199 2.563 -10.346 1.00 98.19 86 ARG A N 1
ATOM 671 C CA . ARG A 1 86 ? 12.762 3.952 -10.139 1.00 98.19 86 ARG A CA 1
ATOM 672 C C . ARG A 1 86 ? 11.260 4.116 -10.383 1.00 98.19 86 ARG A C 1
ATOM 674 O O . ARG A 1 86 ? 10.709 3.520 -11.303 1.00 98.19 86 ARG A O 1
ATOM 681 N N . ARG A 1 87 ? 10.618 5.019 -9.634 1.00 97.31 87 ARG A N 1
ATOM 682 C CA . ARG A 1 87 ? 9.199 5.398 -9.776 1.00 97.31 87 ARG A CA 1
ATOM 683 C C . ARG A 1 87 ? 8.824 5.771 -11.206 1.00 97.31 87 ARG A C 1
ATOM 685 O O . ARG A 1 87 ? 7.740 5.407 -11.660 1.00 97.31 87 ARG A O 1
ATOM 692 N N . LYS A 1 88 ? 9.703 6.518 -11.886 1.00 97.12 88 LYS A N 1
ATOM 693 C CA . LYS A 1 88 ? 9.488 7.032 -13.250 1.00 97.12 88 LYS A CA 1
ATOM 694 C C . LYS A 1 88 ? 9.301 5.928 -14.297 1.00 97.12 88 LYS A C 1
ATOM 696 O O . LYS A 1 88 ? 8.733 6.191 -15.348 1.00 97.12 88 LYS A O 1
ATOM 701 N N . ASP A 1 89 ? 9.785 4.724 -14.000 1.00 96.81 89 ASP A N 1
ATOM 702 C CA . ASP A 1 89 ? 9.704 3.562 -14.883 1.00 96.81 89 ASP A CA 1
ATOM 703 C C . ASP A 1 89 ? 8.424 2.751 -14.613 1.00 96.81 89 ASP A C 1
ATOM 705 O O . ASP A 1 89 ? 8.281 1.644 -15.107 1.00 96.81 89 ASP A O 1
ATOM 709 N N . SER A 1 90 ? 7.517 3.261 -13.772 1.00 96.81 90 SER A N 1
ATOM 710 C CA . SER A 1 90 ? 6.239 2.631 -13.447 1.00 96.81 90 SER A CA 1
ATOM 711 C C . SER A 1 90 ? 5.081 3.551 -13.805 1.00 96.81 90 SER A C 1
ATOM 713 O O . SER A 1 90 ? 5.134 4.761 -13.574 1.00 96.81 90 SER A O 1
ATOM 715 N N . LYS A 1 91 ? 4.000 2.990 -14.336 1.00 94.38 91 LYS A N 1
ATOM 716 C CA . LYS A 1 91 ? 2.851 3.781 -14.815 1.00 94.38 91 LYS A CA 1
ATOM 717 C C . LYS A 1 91 ? 1.711 3.833 -13.809 1.00 94.38 91 LYS A C 1
ATOM 719 O O . LYS A 1 91 ? 1.044 4.857 -13.683 1.00 94.38 91 LYS A O 1
ATOM 724 N N . ASP A 1 92 ? 1.548 2.764 -13.045 1.00 95.12 92 ASP A N 1
ATOM 725 C CA . ASP A 1 92 ? 0.356 2.551 -12.247 1.00 95.12 92 ASP A CA 1
ATOM 726 C C . ASP A 1 92 ? 0.474 2.993 -10.790 1.00 95.12 92 ASP A C 1
ATOM 728 O O . ASP A 1 92 ? 1.545 3.067 -10.181 1.00 95.12 92 ASP A O 1
ATOM 732 N N . THR A 1 93 ? -0.690 3.286 -10.226 1.00 95.25 93 THR A N 1
ATOM 733 C CA . THR A 1 93 ? -0.917 3.516 -8.804 1.00 95.25 93 THR A CA 1
ATOM 734 C C . THR A 1 93 ? -2.094 2.676 -8.349 1.00 95.25 93 THR A C 1
ATOM 736 O O . THR A 1 93 ? -2.896 2.231 -9.171 1.00 95.25 93 THR A O 1
ATOM 739 N N . TYR A 1 94 ? -2.253 2.520 -7.037 1.00 92.94 94 TYR A N 1
ATOM 740 C CA . TYR A 1 94 ? -3.441 1.886 -6.477 1.00 92.94 94 TYR A CA 1
ATOM 741 C C . TYR A 1 94 ? -4.733 2.481 -7.070 1.00 92.94 94 TYR A C 1
ATOM 743 O O . TYR A 1 94 ? -5.611 1.754 -7.524 1.00 92.94 94 TYR A O 1
ATOM 751 N N . GLY A 1 95 ? -4.811 3.814 -7.167 1.00 90.94 95 GLY A N 1
ATOM 752 C CA . GLY A 1 95 ? -5.989 4.500 -7.698 1.00 90.94 95 GLY A CA 1
ATOM 753 C C . GLY A 1 95 ? -6.267 4.249 -9.182 1.00 90.94 95 GLY A C 1
ATOM 754 O O . GLY A 1 95 ? -7.434 4.205 -9.569 1.00 90.94 95 GLY A O 1
ATOM 755 N N . THR A 1 96 ? -5.235 4.066 -10.015 1.00 91.75 96 THR A N 1
ATOM 756 C CA . THR A 1 96 ? -5.428 3.763 -11.446 1.00 91.75 96 THR A CA 1
ATOM 757 C C . THR A 1 96 ? -5.822 2.305 -11.659 1.00 91.75 96 THR A C 1
ATOM 759 O O . THR A 1 96 ? -6.761 2.046 -12.410 1.00 91.75 96 THR A O 1
ATOM 762 N N . LEU A 1 97 ? -5.174 1.372 -10.954 1.00 89.69 97 LEU A N 1
ATOM 763 C CA . LEU A 1 97 ? -5.432 -0.071 -11.060 1.00 89.69 97 LEU A CA 1
ATOM 764 C C . LEU A 1 97 ? -6.834 -0.440 -10.588 1.00 89.69 97 LEU A C 1
ATOM 766 O O . LEU A 1 97 ? -7.574 -1.123 -11.292 1.00 89.69 97 LEU A O 1
ATOM 770 N N . HIS A 1 98 ? -7.230 0.094 -9.434 1.00 87.75 98 HIS A N 1
ATOM 771 C CA . HIS A 1 98 ? -8.537 -0.161 -8.825 1.00 87.75 98 HIS A CA 1
ATOM 772 C C . HIS A 1 98 ? -9.632 0.764 -9.354 1.00 87.75 98 HIS A C 1
ATOM 774 O O . HIS A 1 98 ? -10.715 0.849 -8.781 1.00 87.75 98 HIS A O 1
ATOM 780 N N . LYS A 1 99 ? -9.356 1.472 -10.461 1.00 82.50 99 LYS A N 1
ATOM 781 C CA . LYS A 1 99 ? -10.298 2.361 -11.152 1.00 82.50 99 LYS A CA 1
ATOM 782 C C . LYS A 1 99 ? -11.017 3.311 -10.191 1.00 82.50 99 LYS A C 1
ATOM 784 O O . LYS A 1 99 ? -12.196 3.607 -10.375 1.00 82.50 99 LYS A O 1
ATOM 789 N N . LEU A 1 100 ? -10.298 3.875 -9.216 1.00 68.94 100 LEU A N 1
ATOM 790 C CA . LEU A 1 100 ? -10.812 4.914 -8.310 1.00 68.94 100 LEU A CA 1
ATOM 791 C C . LEU A 1 100 ? -11.034 6.261 -9.030 1.00 68.94 100 LEU A C 1
ATOM 793 O O . LEU A 1 100 ? -11.001 7.340 -8.433 1.00 68.94 100 LEU A O 1
ATOM 797 N N . THR A 1 101 ? -11.250 6.216 -10.344 1.00 49.44 101 THR A N 1
ATOM 798 C CA . THR A 1 101 ? -11.363 7.359 -11.229 1.00 49.44 101 THR A CA 1
ATOM 799 C C . THR A 1 101 ? -12.577 8.202 -10.850 1.00 49.44 101 THR A C 1
ATOM 801 O O . THR A 1 101 ? -13.720 7.782 -11.015 1.00 49.44 101 THR A O 1
ATOM 804 N N . GLY A 1 102 ? -12.321 9.428 -10.389 1.00 51.34 102 GLY A N 1
ATOM 805 C CA . GLY A 1 102 ? -13.277 10.538 -10.458 1.00 51.34 102 GLY A CA 1
ATOM 806 C C . GLY A 1 102 ? -14.323 10.668 -9.347 1.00 51.34 102 GLY A C 1
ATOM 807 O O . GLY A 1 102 ? -15.143 11.580 -9.445 1.00 51.34 102 GLY A O 1
ATOM 808 N N . LEU A 1 103 ? -14.306 9.838 -8.296 1.00 48.16 103 LEU A N 1
ATOM 809 C CA . LEU A 1 103 ? -15.166 10.049 -7.114 1.00 48.16 103 LEU A CA 1
ATOM 810 C C . LEU A 1 103 ? -14.460 10.766 -5.950 1.00 48.16 103 LEU A C 1
ATOM 812 O O . LEU A 1 103 ? -15.116 11.511 -5.230 1.00 48.16 103 LEU A O 1
ATOM 816 N N . PHE A 1 104 ? -13.136 10.626 -5.809 1.00 47.22 104 PHE A N 1
ATOM 817 C CA . PHE A 1 104 ? -12.364 11.262 -4.723 1.00 47.22 104 PHE A CA 1
ATOM 818 C C . PHE A 1 104 ? -11.405 12.372 -5.174 1.00 47.22 104 PHE A C 1
ATOM 820 O O . PHE A 1 104 ? -11.025 13.222 -4.375 1.00 47.22 104 PHE A O 1
ATOM 827 N N . PHE A 1 105 ? -11.049 12.416 -6.458 1.00 47.62 105 PHE A N 1
ATOM 828 C CA . PHE A 1 105 ? -10.281 13.513 -7.041 1.00 47.62 105 PHE A CA 1
ATOM 829 C C . PHE A 1 105 ? -11.249 14.344 -7.870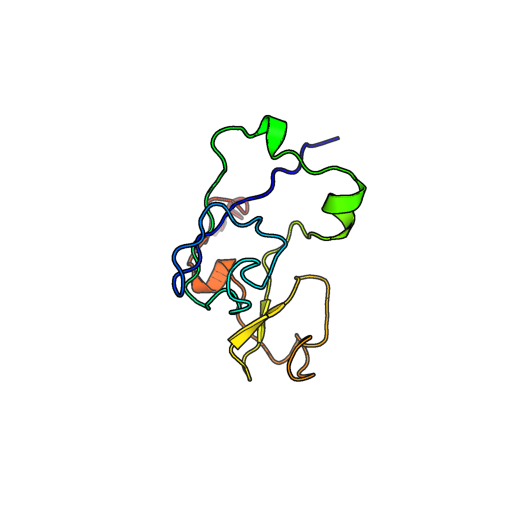 1.00 47.62 105 PHE A C 1
ATOM 831 O O . PHE A 1 105 ? -11.771 13.850 -8.870 1.00 47.62 105 PHE A O 1
ATOM 838 N N . GLY A 1 106 ? -11.546 15.557 -7.392 1.00 42.44 106 GLY A N 1
ATOM 839 C CA . GLY A 1 106 ? -12.560 16.447 -7.949 1.00 42.44 106 GLY A CA 1
ATOM 840 C C . GLY A 1 106 ? -12.580 16.421 -9.473 1.00 42.44 106 GLY A C 1
ATOM 841 O O . GLY A 1 106 ? -11.538 16.547 -10.120 1.00 42.44 106 GLY A O 1
ATOM 842 N N . LYS A 1 107 ? -13.779 16.229 -10.033 1.00 38.12 107 LYS A N 1
ATOM 843 C CA . LYS A 1 107 ? -14.046 16.339 -11.467 1.00 38.12 107 LYS A CA 1
ATOM 844 C C . LYS A 1 107 ? -13.375 17.614 -11.981 1.00 38.12 107 LYS A C 1
ATOM 846 O O . LYS A 1 107 ? -13.860 18.711 -11.724 1.00 38.12 107 LYS A O 1
ATOM 851 N N . LYS A 1 108 ? -12.263 17.492 -12.709 1.00 40.47 108 LYS A N 1
ATOM 852 C CA . LYS A 1 108 ? -11.861 18.571 -13.607 1.00 40.47 108 LYS A CA 1
ATOM 853 C C . LYS A 1 108 ? -12.916 18.585 -14.702 1.00 40.47 108 LYS A C 1
ATOM 855 O O . LYS A 1 108 ? -12.991 17.641 -15.488 1.00 40.47 108 LYS A O 1
ATOM 860 N N . ASN A 1 109 ? -13.770 19.604 -14.672 1.00 38.56 109 ASN A N 1
ATOM 861 C CA . ASN A 1 109 ? -14.692 19.910 -15.753 1.00 38.56 109 ASN A CA 1
ATOM 862 C C . ASN A 1 109 ? -13.896 19.891 -17.061 1.00 38.56 109 ASN A C 1
ATOM 864 O O . ASN A 1 109 ? -12.958 20.666 -17.236 1.00 38.56 109 ASN A O 1
ATOM 868 N N . LYS A 1 110 ? -14.235 18.955 -17.948 1.00 40.78 110 LYS A N 1
ATOM 869 C CA . LYS A 1 110 ? -13.904 19.082 -19.362 1.00 40.78 110 LYS A CA 1
ATOM 870 C C . LYS A 1 110 ? -14.894 20.096 -19.919 1.00 40.78 110 LYS A C 1
ATOM 872 O O . LYS A 1 110 ? -16.038 19.736 -20.179 1.00 40.78 110 LYS A O 1
ATOM 877 N N . GLU A 1 111 ? -14.475 21.349 -20.014 1.00 37.53 111 GLU A N 1
ATOM 878 C CA . GLU A 1 111 ? -15.119 22.291 -20.923 1.00 37.53 111 GLU A CA 1
ATOM 879 C C . GLU A 1 111 ? -14.560 22.088 -22.332 1.00 37.53 111 GLU A C 1
ATOM 881 O O . GLU A 1 111 ? -13.426 21.634 -22.510 1.00 37.53 111 GLU A O 1
ATOM 886 N N . GLN A 1 112 ? -15.469 22.297 -23.279 1.00 38.78 112 GLN A N 1
ATOM 887 C CA . GLN A 1 112 ? -15.377 22.042 -24.713 1.00 38.78 112 GLN A CA 1
ATOM 888 C C . GLN A 1 112 ? -14.429 23.017 -25.407 1.00 38.78 112 GLN A C 1
ATOM 890 O O . GLN A 1 112 ? -14.322 24.169 -24.933 1.00 38.78 112 GLN A O 1
#